Protein AF-A0A977PK71-F1 (afdb_monomer_lite)

pLDDT: mean 71.76, std 11.15, range [43.16, 91.31]

Sequence (96 aa):
MLQLGSDVEPLTTIGWSLVILGVIMMIIGVVLMIVSAAGGKVEWGGGAVIFIGPFPIVIGGGKLGWIAILIAVLLAFMMIVLFFFPVPTKSPPRTP

Organism: NCBI:txid940294

Radius of gyration: 20.5 Å; chains: 1; bounding box: 62×24×59 Å

Secondary structure (DSSP, 8-state):
----HHHHHHHHHHHHHHHHHHHHHHHHHHHHHHHHHHTS------EEEEEETTEEEEEE-STTHHHHHHHHHHHHHHHHHHHHS-----PPP---

Foldseek 3Di:
DDPPVVVVVVVVVVVVVVVVVVVVVVVVVLVVVVVVLVVDDADDDDKDWDDDDLQIDIGADGSCSSVSVVVNVVSNVVSVCCVVPPDDDPDPDPDD

Structure (mmCIF, N/CA/C/O backbone):
data_AF-A0A977PK71-F1
#
_entry.id   AF-A0A977PK71-F1
#
loop_
_atom_site.group_PDB
_atom_site.id
_atom_site.type_symbol
_atom_site.label_atom_id
_atom_site.label_alt_id
_atom_site.label_comp_id
_atom_site.label_asym_id
_atom_site.label_entity_id
_atom_site.label_seq_id
_atom_site.pdbx_PDB_ins_code
_atom_site.Cartn_x
_atom_site.Cartn_y
_atom_site.Cartn_z
_atom_site.occupancy
_atom_site.B_iso_or_equiv
_atom_site.auth_seq_id
_atom_site.auth_comp_id
_atom_site.auth_asym_id
_atom_site.auth_atom_id
_atom_site.pdbx_PDB_model_num
ATOM 1 N N . MET A 1 1 ? -20.184 -2.490 36.974 1.00 43.16 1 MET A N 1
ATOM 2 C CA . MET A 1 1 ? -20.226 -1.724 35.711 1.00 43.16 1 MET A CA 1
ATOM 3 C C . MET A 1 1 ? -18.809 -1.663 35.161 1.00 43.16 1 MET A C 1
ATOM 5 O O . MET A 1 1 ? -17.908 -1.296 35.895 1.00 43.16 1 MET A O 1
ATOM 9 N N . LEU A 1 2 ? -18.659 -2.160 33.933 1.00 56.41 2 LEU A N 1
ATOM 10 C CA . LEU A 1 2 ? -17.497 -2.265 33.036 1.00 56.41 2 LEU A CA 1
ATOM 11 C C . LEU A 1 2 ? -16.190 -1.542 33.429 1.00 56.41 2 LEU A C 1
ATOM 13 O O . LEU A 1 2 ? -15.997 -0.368 33.138 1.00 56.41 2 LEU A O 1
ATOM 17 N N . GLN A 1 3 ? -15.237 -2.335 33.920 1.00 58.19 3 GLN A N 1
ATOM 18 C CA . GLN A 1 3 ? -13.794 -2.060 33.949 1.00 58.19 3 GLN A CA 1
ATOM 19 C C . GLN A 1 3 ? -13.135 -2.386 32.585 1.00 58.19 3 GLN A C 1
ATOM 21 O O . GLN A 1 3 ? -11.956 -2.679 32.504 1.00 58.19 3 GLN A O 1
ATOM 26 N N . LEU A 1 4 ? -13.920 -2.372 31.500 1.00 61.94 4 LEU A N 1
ATOM 27 C CA . LEU A 1 4 ? -13.511 -2.808 30.157 1.00 61.94 4 LEU A CA 1
ATOM 28 C C . LEU A 1 4 ? -12.732 -1.729 29.380 1.00 61.94 4 LEU A C 1
ATOM 30 O O . LEU A 1 4 ? -12.222 -2.001 28.300 1.00 61.94 4 LEU A O 1
ATOM 34 N N . GLY A 1 5 ? -12.691 -0.493 29.892 1.00 61.59 5 GLY A N 1
ATOM 35 C CA . GLY A 1 5 ? -12.062 0.650 29.221 1.00 61.59 5 GLY A CA 1
ATOM 36 C C . GLY A 1 5 ? -10.537 0.701 29.362 1.00 61.59 5 GLY A C 1
ATOM 37 O O . GLY A 1 5 ? -9.872 1.166 28.444 1.00 61.59 5 GLY A O 1
ATOM 38 N N . SER A 1 6 ? -9.976 0.195 30.467 1.00 62.69 6 SER A N 1
ATOM 39 C CA . SER A 1 6 ? -8.523 0.199 30.710 1.00 62.69 6 SER A CA 1
ATOM 40 C C . SER A 1 6 ? -7.772 -0.844 29.884 1.00 62.69 6 SER A C 1
ATOM 42 O O . SER A 1 6 ? -6.610 -0.645 29.545 1.00 62.69 6 SER A O 1
ATOM 44 N N . ASP A 1 7 ? -8.437 -1.946 29.536 1.00 66.88 7 ASP A N 1
ATOM 45 C CA . ASP A 1 7 ? -7.780 -3.104 28.921 1.00 66.88 7 ASP A CA 1
ATOM 46 C C . ASP A 1 7 ? -7.715 -2.984 27.387 1.00 66.88 7 ASP A C 1
ATOM 48 O O . ASP A 1 7 ? -6.881 -3.612 26.733 1.00 66.88 7 ASP A O 1
ATOM 52 N N . VAL A 1 8 ? -8.575 -2.144 26.797 1.00 66.94 8 VAL A N 1
ATOM 53 C CA . VAL A 1 8 ? -8.654 -1.917 25.342 1.00 66.94 8 VAL A CA 1
ATOM 54 C C . VAL A 1 8 ? -7.761 -0.777 24.849 1.00 66.94 8 VAL A C 1
ATOM 56 O O . VAL A 1 8 ? -7.406 -0.763 23.670 1.00 66.94 8 VAL A O 1
ATOM 59 N N . GLU A 1 9 ? -7.351 0.152 25.717 1.00 76.06 9 GLU A N 1
ATOM 60 C CA . GLU A 1 9 ? -6.369 1.197 25.386 1.00 76.06 9 GLU A CA 1
A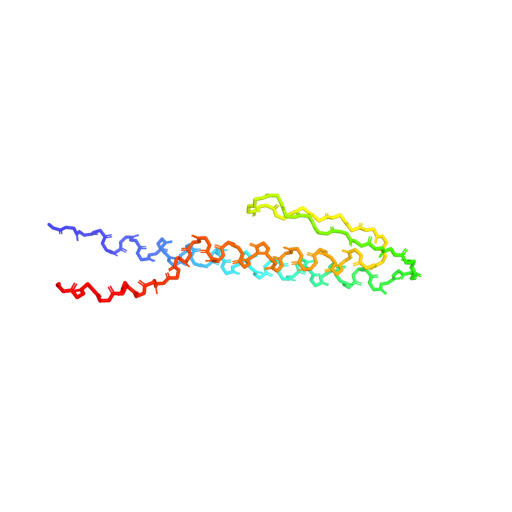TOM 61 C C . GLU A 1 9 ? -5.037 0.636 24.854 1.00 76.06 9 GLU A C 1
ATOM 63 O O . GLU A 1 9 ? -4.609 1.045 23.765 1.00 76.06 9 GLU A O 1
ATOM 68 N N . PRO A 1 10 ? -4.380 -0.324 25.540 1.00 78.12 10 PRO A N 1
ATOM 69 C CA . PRO A 1 10 ? -3.118 -0.875 25.055 1.00 78.12 10 PRO A CA 1
ATOM 70 C C . PRO A 1 10 ? -3.312 -1.673 23.763 1.00 78.12 10 PRO A C 1
ATOM 72 O O . PRO A 1 10 ? -2.485 -1.583 22.856 1.00 78.12 10 PRO A O 1
ATOM 75 N N . LEU A 1 11 ? -4.429 -2.395 23.627 1.00 78.94 11 LEU A N 1
ATOM 76 C CA . LEU A 1 11 ? -4.738 -3.178 22.428 1.00 78.94 11 LEU A CA 1
ATOM 77 C C . LEU A 1 11 ? -4.957 -2.278 21.201 1.00 78.94 11 LEU A C 1
ATOM 79 O O . LEU A 1 11 ? -4.458 -2.567 20.114 1.00 78.94 11 LEU A O 1
ATOM 83 N N . THR A 1 12 ? -5.642 -1.150 21.393 1.00 84.25 12 THR A N 1
ATOM 84 C CA . THR A 1 12 ? -5.882 -0.145 20.348 1.00 84.25 12 THR A CA 1
ATOM 85 C C . THR A 1 12 ? -4.581 0.555 19.949 1.00 84.25 12 THR A C 1
ATOM 87 O O . THR A 1 12 ? -4.314 0.735 18.761 1.00 84.25 12 THR A O 1
ATOM 90 N N . THR A 1 13 ? -3.725 0.877 20.921 1.00 87.56 13 THR A N 1
ATOM 91 C CA . THR A 1 13 ? -2.405 1.488 20.688 1.00 87.56 13 THR A CA 1
ATOM 92 C C . THR A 1 13 ? -1.475 0.556 19.904 1.00 87.56 13 THR A C 1
ATOM 94 O O . THR A 1 13 ? -0.807 0.987 18.959 1.00 87.56 13 THR A O 1
ATOM 97 N N . ILE A 1 14 ? -1.462 -0.738 20.240 1.00 88.25 14 ILE A N 1
ATOM 98 C CA . ILE A 1 14 ? -0.701 -1.764 19.513 1.00 88.25 14 ILE A CA 1
ATOM 99 C C . ILE A 1 14 ? -1.257 -1.947 18.095 1.00 88.25 14 ILE A C 1
ATOM 101 O O . ILE A 1 14 ? -0.480 -1.989 17.141 1.00 88.25 14 ILE A O 1
ATOM 105 N N . GLY A 1 15 ? -2.584 -1.994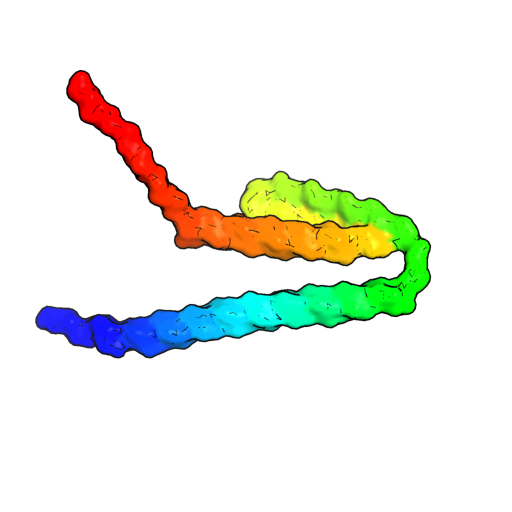 17.935 1.00 87.81 15 GLY A N 1
ATOM 106 C CA . GLY A 1 15 ? -3.237 -2.090 16.628 1.00 87.81 15 GLY A CA 1
ATOM 107 C C . GLY A 1 15 ? -2.836 -0.951 15.690 1.00 87.81 15 GLY A C 1
ATOM 108 O O . GLY A 1 15 ? -2.383 -1.199 14.573 1.00 87.81 15 GLY A O 1
ATOM 109 N N . TRP A 1 16 ? -2.905 0.296 16.162 1.00 84.69 16 TRP A N 1
ATOM 110 C CA . TRP A 1 16 ? -2.479 1.459 15.378 1.00 84.69 16 TRP A CA 1
ATOM 111 C C . TRP A 1 16 ? -0.984 1.448 15.061 1.00 84.69 16 TRP A C 1
ATOM 113 O O . TRP A 1 16 ? -0.594 1.760 13.936 1.00 84.69 16 TRP A O 1
ATOM 123 N N . SER A 1 17 ? -0.149 1.032 16.014 1.00 85.56 17 SER A N 1
ATOM 124 C CA . SER A 1 17 ? 1.300 0.926 15.810 1.00 85.56 17 SER A CA 1
ATOM 125 C C . SER A 1 17 ? 1.651 -0.090 14.717 1.00 85.56 17 SER A C 1
ATOM 127 O O . SER A 1 17 ? 2.500 0.186 13.871 1.00 85.56 17 SER A O 1
ATOM 129 N N . LEU A 1 18 ? 0.963 -1.236 14.681 1.00 90.44 18 LEU A N 1
ATOM 130 C CA . LEU A 1 18 ? 1.135 -2.259 13.644 1.00 90.44 18 LEU A CA 1
ATOM 131 C C . LEU A 1 18 ? 0.675 -1.776 12.262 1.00 90.44 18 LEU A C 1
ATOM 133 O O . LEU A 1 18 ? 1.353 -2.042 11.271 1.00 90.44 18 LEU A O 1
ATOM 137 N N . VAL A 1 19 ? -0.438 -1.038 12.187 1.00 86.81 19 VAL A N 1
ATOM 138 C CA . VAL A 1 19 ? -0.919 -0.443 10.928 1.00 86.81 19 VAL A CA 1
ATOM 139 C C . VAL A 1 19 ? 0.100 0.557 10.381 1.00 86.81 19 VAL A C 1
ATOM 141 O O . VAL A 1 19 ? 0.477 0.472 9.213 1.00 86.81 19 VAL A O 1
ATOM 144 N N . ILE A 1 20 ? 0.597 1.465 11.225 1.00 89.38 20 ILE A N 1
ATOM 145 C CA . ILE A 1 20 ? 1.606 2.461 10.835 1.00 89.38 20 ILE A CA 1
ATOM 146 C C . ILE A 1 20 ? 2.897 1.768 10.385 1.00 89.38 20 ILE A C 1
ATOM 148 O O . ILE A 1 20 ? 3.453 2.117 9.344 1.00 89.38 20 ILE A O 1
ATOM 152 N N . LEU A 1 21 ? 3.345 0.747 11.121 1.00 91.31 21 LEU A N 1
ATOM 153 C CA . LEU A 1 21 ? 4.521 -0.042 10.761 1.00 91.31 21 LEU A CA 1
ATOM 154 C C . LEU A 1 21 ? 4.355 -0.722 9.394 1.00 91.31 21 LEU A C 1
ATOM 156 O O . LEU A 1 21 ? 5.275 -0.685 8.578 1.00 91.31 21 LEU A O 1
ATOM 160 N N . GLY A 1 22 ? 3.180 -1.293 9.120 1.00 84.31 22 GLY A N 1
ATOM 161 C CA . GLY A 1 22 ? 2.853 -1.899 7.830 1.00 84.31 22 GLY A CA 1
ATOM 162 C C . GLY A 1 22 ? 2.893 -0.895 6.676 1.00 84.31 22 GLY A C 1
ATOM 163 O O . GLY A 1 22 ? 3.471 -1.185 5.629 1.00 84.31 22 GLY A O 1
ATOM 164 N N . VAL A 1 23 ? 2.357 0.313 6.880 1.00 83.44 23 VAL A N 1
ATOM 165 C CA . VAL A 1 23 ? 2.417 1.400 5.887 1.00 83.44 23 VAL A CA 1
ATOM 166 C C . VAL A 1 23 ? 3.864 1.830 5.627 1.00 83.44 23 VAL A C 1
ATOM 168 O O . VAL A 1 23 ? 4.260 1.973 4.472 1.00 83.44 23 VAL A O 1
ATOM 171 N N . ILE A 1 24 ? 4.684 1.975 6.672 1.00 88.38 24 ILE A N 1
ATOM 172 C CA . ILE A 1 24 ? 6.108 2.321 6.533 1.00 88.38 24 ILE A CA 1
ATOM 173 C C . ILE A 1 24 ? 6.857 1.237 5.743 1.00 88.38 24 ILE A C 1
ATOM 175 O O . ILE A 1 24 ? 7.574 1.556 4.795 1.00 88.38 24 ILE A O 1
ATOM 179 N N . MET A 1 25 ? 6.658 -0.041 6.080 1.00 87.25 25 MET A N 1
ATOM 180 C CA . MET A 1 25 ? 7.237 -1.179 5.351 1.00 87.25 25 MET A CA 1
ATOM 181 C C . MET A 1 25 ? 6.817 -1.199 3.875 1.00 87.25 25 MET A C 1
ATOM 183 O O . MET A 1 25 ? 7.659 -1.420 3.004 1.00 87.25 25 MET A O 1
ATOM 187 N N . MET A 1 26 ? 5.546 -0.910 3.577 1.00 80.88 26 MET A N 1
ATOM 188 C CA . MET A 1 26 ? 5.042 -0.808 2.203 1.00 80.88 26 MET A CA 1
ATOM 189 C C . MET A 1 26 ? 5.761 0.304 1.424 1.00 80.88 26 MET A C 1
ATOM 191 O O . MET A 1 26 ? 6.220 0.069 0.306 1.00 80.88 26 MET A O 1
ATOM 195 N N . ILE A 1 27 ? 5.910 1.493 2.018 1.00 79.75 27 ILE A N 1
ATOM 196 C CA . ILE A 1 27 ? 6.608 2.628 1.393 1.00 79.75 27 ILE A CA 1
ATOM 197 C C . ILE A 1 27 ? 8.074 2.275 1.123 1.00 79.75 27 ILE A C 1
ATOM 199 O O . ILE A 1 27 ? 8.563 2.496 0.016 1.00 79.75 27 ILE A O 1
ATOM 203 N N . ILE A 1 28 ? 8.768 1.686 2.101 1.00 81.69 28 ILE A N 1
ATOM 204 C CA . ILE A 1 28 ? 10.166 1.255 1.947 1.00 81.69 28 ILE A CA 1
ATOM 205 C C . ILE A 1 28 ? 10.294 0.247 0.800 1.00 81.69 28 ILE A C 1
ATOM 207 O O . ILE A 1 28 ? 11.162 0.405 -0.059 1.00 81.69 28 ILE A O 1
ATOM 211 N N . GLY A 1 29 ? 9.409 -0.752 0.745 1.00 75.94 29 GLY A N 1
ATOM 212 C CA . GLY A 1 29 ? 9.396 -1.752 -0.322 1.00 75.94 29 GLY A CA 1
ATOM 213 C C . GLY A 1 29 ? 9.224 -1.126 -1.705 1.00 75.94 29 GLY A C 1
ATOM 214 O O . GLY A 1 29 ? 9.960 -1.459 -2.629 1.00 75.94 29 GLY A O 1
ATOM 215 N N . VAL A 1 30 ? 8.317 -0.158 -1.838 1.00 75.00 30 VAL A N 1
ATOM 216 C CA . VAL A 1 30 ? 8.116 0.588 -3.086 1.00 75.00 30 VAL A CA 1
ATOM 217 C C . VAL A 1 30 ? 9.364 1.386 -3.470 1.00 75.00 30 VAL A C 1
ATOM 219 O O . VAL A 1 30 ? 9.790 1.326 -4.621 1.00 75.00 30 VAL A O 1
ATOM 222 N N . VAL A 1 31 ? 9.986 2.099 -2.529 1.00 76.31 31 VAL A N 1
ATOM 223 C CA . VAL A 1 31 ? 11.189 2.909 -2.794 1.00 76.31 31 VAL A CA 1
ATOM 224 C C . VAL A 1 31 ? 12.359 2.043 -3.257 1.00 76.31 31 VAL A C 1
ATOM 226 O O . VAL A 1 31 ? 12.979 2.354 -4.273 1.00 76.31 31 VAL A O 1
ATOM 229 N N . LEU A 1 32 ? 12.641 0.935 -2.570 1.00 72.75 32 LEU A N 1
ATOM 230 C CA . LEU A 1 32 ? 13.714 0.011 -2.962 1.00 72.75 32 LEU A CA 1
ATOM 231 C C . LEU A 1 32 ? 13.503 -0.543 -4.371 1.00 72.75 32 LEU A C 1
ATOM 233 O O . LEU A 1 32 ? 14.449 -0.719 -5.137 1.00 72.75 32 LEU A O 1
ATOM 237 N N . MET A 1 33 ? 12.249 -0.786 -4.719 1.00 67.50 33 MET A N 1
ATOM 238 C CA . MET A 1 33 ? 11.877 -1.416 -5.968 1.00 67.50 33 MET A CA 1
ATOM 239 C C . MET A 1 33 ? 11.882 -0.377 -7.128 1.00 67.50 33 MET A C 1
ATOM 241 O O . MET A 1 33 ? 12.331 -0.710 -8.226 1.00 67.50 33 MET A O 1
ATOM 245 N N . ILE A 1 34 ? 11.617 0.921 -6.857 1.00 66.50 34 ILE A N 1
ATOM 246 C CA . ILE A 1 34 ? 11.950 2.058 -7.758 1.00 66.50 34 ILE A CA 1
ATOM 247 C C . ILE A 1 34 ? 13.463 2.126 -8.016 1.00 66.50 34 ILE A C 1
ATOM 249 O O . ILE A 1 34 ? 13.899 2.225 -9.163 1.00 66.50 34 ILE A O 1
ATOM 253 N N . VAL A 1 35 ? 14.267 2.102 -6.949 1.00 70.50 35 VAL A N 1
ATOM 254 C CA . VAL A 1 35 ? 15.730 2.247 -7.031 1.00 70.50 35 VAL A CA 1
ATOM 255 C C . VAL A 1 35 ? 16.348 1.088 -7.814 1.00 70.50 35 VAL A C 1
ATOM 257 O O . VAL A 1 35 ? 17.222 1.306 -8.650 1.00 70.50 35 VAL A O 1
ATOM 260 N N . SER A 1 36 ? 15.848 -0.131 -7.610 1.00 65.88 36 SER A N 1
ATOM 261 C CA . SER A 1 36 ? 16.253 -1.313 -8.371 1.00 65.88 36 SER A CA 1
ATOM 262 C C . SER A 1 36 ? 15.919 -1.188 -9.864 1.00 65.88 36 SER A C 1
ATOM 264 O O . SER A 1 36 ? 16.759 -1.494 -10.710 1.00 65.88 36 SER A O 1
ATOM 266 N N . ALA A 1 37 ? 14.736 -0.666 -10.206 1.00 61.31 37 ALA A N 1
ATOM 267 C CA . ALA A 1 37 ? 14.313 -0.479 -11.594 1.00 61.31 37 ALA A CA 1
ATOM 268 C C . ALA A 1 37 ? 15.112 0.611 -12.342 1.00 61.31 37 ALA A C 1
ATOM 270 O O . ALA A 1 37 ? 15.255 0.546 -13.564 1.00 61.31 37 ALA A O 1
ATOM 271 N N . ALA A 1 38 ? 15.660 1.603 -11.632 1.00 60.47 38 ALA A N 1
ATOM 272 C CA . ALA A 1 38 ? 16.413 2.709 -12.227 1.00 60.47 38 ALA A CA 1
ATOM 273 C C . ALA A 1 38 ? 17.796 2.305 -12.784 1.00 60.47 38 ALA A C 1
ATOM 275 O O . ALA A 1 38 ? 18.351 3.029 -13.609 1.00 60.47 38 ALA A O 1
ATOM 276 N N . GLY A 1 39 ? 18.344 1.152 -12.380 1.00 61.09 39 GLY A N 1
ATOM 277 C CA . GLY A 1 39 ? 19.638 0.649 -12.863 1.00 61.09 39 GLY A CA 1
ATOM 278 C C . GLY A 1 39 ? 19.599 -0.078 -14.219 1.00 61.09 39 GLY A C 1
ATOM 279 O O . GLY A 1 39 ? 20.654 -0.416 -14.754 1.00 61.09 39 GLY A O 1
ATOM 280 N N . GLY A 1 40 ? 18.412 -0.342 -14.782 1.00 56.38 40 GLY A N 1
ATOM 281 C CA . GLY A 1 40 ? 18.227 -1.130 -16.008 1.00 56.38 40 GLY A CA 1
ATOM 282 C C . GLY A 1 40 ? 18.021 -0.295 -17.280 1.00 56.38 40 GLY A C 1
ATOM 283 O O . GLY A 1 40 ? 17.311 0.714 -17.280 1.00 56.38 40 GLY A O 1
ATOM 284 N N . LYS A 1 41 ? 18.618 -0.742 -18.396 1.00 48.53 41 LYS A N 1
ATOM 285 C CA . LYS A 1 41 ? 18.443 -0.170 -19.745 1.00 48.53 41 LYS A CA 1
ATOM 286 C C . LYS A 1 41 ? 16.959 -0.106 -20.140 1.00 48.53 41 LYS A C 1
ATOM 288 O O . LYS A 1 41 ? 16.161 -0.966 -19.788 1.00 48.53 41 LYS A O 1
ATOM 293 N N . VAL A 1 42 ? 16.589 0.958 -20.849 1.00 50.47 42 VAL A N 1
ATOM 294 C CA . VAL A 1 42 ? 15.198 1.392 -21.014 1.00 50.47 42 VAL A CA 1
ATOM 295 C C . VAL A 1 42 ? 14.480 0.682 -22.163 1.00 50.47 42 VAL A C 1
ATOM 297 O O . VAL A 1 42 ? 14.590 1.134 -23.296 1.00 50.47 42 VAL A O 1
ATOM 300 N N . GLU A 1 43 ? 13.701 -0.368 -21.886 1.00 49.78 43 GLU A N 1
ATOM 301 C CA . GLU A 1 43 ? 12.815 -1.011 -22.878 1.00 49.78 43 GLU A CA 1
ATOM 302 C C . GLU A 1 43 ? 11.340 -0.652 -22.642 1.00 49.78 43 GLU A C 1
ATOM 304 O O . GLU A 1 43 ? 10.802 -0.803 -21.544 1.00 49.78 43 GLU A O 1
ATOM 309 N N . TRP A 1 44 ? 10.678 -0.129 -23.677 1.00 44.53 44 TRP A N 1
ATOM 310 C CA . TRP A 1 44 ? 9.275 0.284 -23.634 1.00 44.53 44 TRP A CA 1
ATOM 311 C C . TRP A 1 44 ? 8.363 -0.897 -23.297 1.00 44.53 44 TRP A C 1
ATOM 313 O O . TRP A 1 44 ? 8.376 -1.920 -23.972 1.00 44.53 44 TRP A O 1
ATOM 323 N N . GLY A 1 45 ? 7.502 -0.718 -22.301 1.00 51.66 45 GLY A N 1
ATOM 324 C CA . GLY A 1 45 ? 6.303 -1.531 -22.184 1.00 51.66 45 GLY A CA 1
ATOM 325 C C . GLY A 1 45 ? 5.188 -0.756 -21.509 1.00 51.66 45 GLY A C 1
ATOM 326 O O . GLY A 1 45 ? 5.427 0.103 -20.653 1.00 51.66 45 GLY A O 1
ATOM 327 N N . GLY A 1 46 ? 3.979 -1.030 -21.988 1.00 51.56 46 GLY A N 1
ATOM 328 C CA . GLY A 1 46 ? 2.737 -0.510 -21.445 1.00 51.56 46 GLY A CA 1
ATOM 329 C C . GLY A 1 46 ? 2.183 -1.431 -20.364 1.00 51.56 46 GLY A C 1
ATOM 330 O O . GLY A 1 46 ? 2.374 -2.647 -20.401 1.00 51.56 46 GLY A O 1
ATOM 331 N N . GLY A 1 47 ? 1.476 -0.833 -19.409 1.00 60.12 47 GLY A N 1
ATOM 332 C CA . GLY A 1 47 ? 0.685 -1.548 -18.416 1.00 60.12 47 GLY A CA 1
ATOM 333 C C . GLY A 1 47 ? -0.807 -1.274 -18.590 1.00 60.12 47 GLY A C 1
ATOM 334 O O . GLY A 1 47 ? -1.195 -0.202 -19.050 1.00 60.12 47 GLY A O 1
ATOM 335 N N . ALA A 1 48 ? -1.633 -2.241 -18.208 1.00 57.88 48 ALA A N 1
ATOM 336 C CA . ALA A 1 48 ? -3.081 -2.126 -18.119 1.00 57.88 48 ALA A CA 1
ATOM 337 C C . ALA A 1 48 ? -3.523 -2.290 -16.658 1.00 57.88 48 ALA A C 1
ATOM 339 O O . ALA A 1 48 ? -3.000 -3.132 -15.926 1.00 57.88 48 ALA A O 1
ATOM 340 N N . VAL A 1 49 ? -4.503 -1.488 -16.244 1.00 59.78 49 VAL A N 1
ATOM 341 C CA . VAL A 1 49 ? -5.160 -1.587 -14.935 1.00 59.78 49 VAL A CA 1
ATOM 342 C C . VAL A 1 49 ? -6.619 -1.940 -15.191 1.00 59.78 49 VAL A C 1
ATOM 344 O O . VAL A 1 49 ? -7.328 -1.191 -15.860 1.00 59.78 49 VAL A O 1
ATOM 347 N N . ILE A 1 50 ? -7.055 -3.091 -14.687 1.00 69.44 50 ILE A N 1
ATOM 348 C CA . ILE A 1 50 ? -8.417 -3.603 -14.838 1.00 69.44 50 ILE A CA 1
A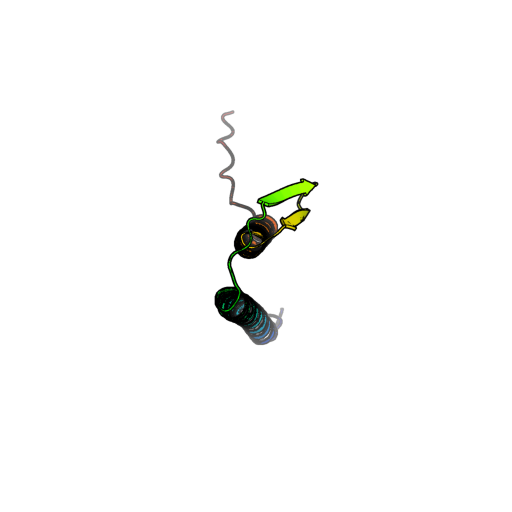TOM 349 C C . ILE A 1 50 ? -9.065 -3.622 -13.455 1.00 69.44 50 ILE A C 1
ATOM 351 O O . ILE A 1 50 ? -8.540 -4.233 -12.528 1.00 69.44 50 ILE A O 1
ATOM 355 N N . PHE A 1 51 ? -10.217 -2.973 -13.310 1.00 67.31 51 PHE A N 1
ATOM 356 C CA . PHE A 1 51 ? -10.987 -2.992 -12.066 1.00 67.31 51 PHE A CA 1
ATOM 357 C C . PHE A 1 51 ? -12.084 -4.053 -12.151 1.00 67.31 51 PHE A C 1
ATOM 359 O O . PHE A 1 51 ? -13.048 -3.883 -12.897 1.00 67.31 51 PHE A O 1
ATOM 366 N N . ILE A 1 52 ? -11.946 -5.143 -11.388 1.00 78.06 52 ILE A N 1
ATOM 367 C CA . ILE A 1 52 ? -12.995 -6.160 -11.231 1.00 78.06 52 ILE A CA 1
ATOM 368 C C . ILE A 1 52 ? -13.515 -6.079 -9.795 1.00 78.06 52 ILE A C 1
ATOM 370 O O . ILE A 1 52 ? -12.923 -6.616 -8.859 1.00 78.06 52 ILE A O 1
ATOM 374 N N . GLY A 1 53 ? -14.623 -5.360 -9.607 1.00 63.44 53 GLY A N 1
ATOM 375 C CA . GLY A 1 53 ? -15.124 -5.046 -8.267 1.00 63.44 53 GLY A CA 1
ATOM 376 C C . GLY A 1 53 ? -14.096 -4.238 -7.455 1.00 63.44 53 GLY A C 1
ATOM 377 O O . GLY A 1 53 ? -13.338 -3.466 -8.041 1.00 63.44 53 GLY A O 1
ATOM 378 N N . PRO A 1 54 ? -14.025 -4.394 -6.120 1.00 67.44 54 PRO A N 1
ATOM 379 C CA . PRO A 1 54 ? -13.058 -3.670 -5.293 1.00 67.44 54 PRO A CA 1
ATOM 380 C C . PRO A 1 54 ? -11.609 -4.179 -5.435 1.00 67.44 54 PRO A C 1
ATOM 382 O O . PRO A 1 54 ? -10.727 -3.741 -4.702 1.00 67.44 54 PRO A O 1
ATOM 385 N N . PHE A 1 55 ? -11.348 -5.119 -6.348 1.00 64.75 55 PHE A N 1
ATOM 386 C CA . PHE A 1 55 ? -10.030 -5.708 -6.552 1.00 64.75 55 PHE A CA 1
ATOM 387 C C . PHE A 1 55 ? -9.402 -5.171 -7.847 1.00 64.75 55 PHE A C 1
ATOM 389 O O . PHE A 1 55 ? -9.781 -5.598 -8.944 1.00 64.75 55 PHE A O 1
ATOM 396 N N . PRO A 1 56 ? -8.446 -4.228 -7.757 1.00 63.97 56 PRO A N 1
ATOM 397 C CA . PRO A 1 56 ? -7.686 -3.794 -8.920 1.00 63.97 56 PRO A CA 1
ATOM 398 C C . PRO A 1 56 ? -6.704 -4.895 -9.350 1.00 63.97 56 PRO A C 1
ATOM 400 O O . PRO A 1 56 ? -5.909 -5.382 -8.547 1.00 63.97 56 PRO A O 1
ATOM 403 N N . ILE A 1 57 ? -6.733 -5.264 -10.631 1.00 72.38 57 ILE A N 1
ATOM 404 C CA . ILE A 1 57 ? -5.789 -6.191 -11.264 1.00 72.38 57 ILE A CA 1
ATOM 405 C C . ILE A 1 57 ? -4.866 -5.377 -12.164 1.00 72.38 57 ILE A C 1
ATOM 407 O O . ILE A 1 57 ? -5.325 -4.676 -13.068 1.00 72.38 57 ILE A O 1
ATOM 411 N N . VAL A 1 58 ? -3.558 -5.468 -11.928 1.00 69.44 58 VAL A N 1
ATOM 412 C CA . VAL A 1 58 ? -2.561 -4.688 -12.668 1.00 69.44 58 VAL A CA 1
ATOM 413 C C . VAL A 1 58 ? -1.644 -5.599 -13.456 1.00 69.44 58 VAL A C 1
ATOM 415 O O . VAL A 1 58 ? -1.006 -6.494 -12.911 1.00 69.44 58 VAL A O 1
ATOM 418 N N . ILE A 1 59 ? -1.586 -5.344 -14.760 1.00 67.12 59 ILE A N 1
ATOM 419 C CA . ILE A 1 59 ? -0.741 -6.043 -15.717 1.00 67.12 59 ILE A CA 1
ATOM 420 C C . ILE A 1 59 ? 0.296 -5.027 -16.182 1.00 67.12 59 ILE A C 1
ATOM 422 O O . ILE A 1 59 ? -0.010 -4.153 -16.985 1.00 67.12 59 ILE A O 1
ATOM 426 N N . GLY A 1 60 ? 1.511 -5.089 -15.642 1.00 63.22 60 GLY A N 1
ATOM 427 C CA . GLY A 1 60 ? 2.615 -4.216 -16.043 1.00 63.22 60 GLY A CA 1
ATOM 428 C C . GLY A 1 60 ? 3.522 -4.909 -17.058 1.00 63.22 60 GLY A C 1
ATOM 429 O O . GLY A 1 60 ? 4.166 -5.893 -16.712 1.00 63.22 60 GLY A O 1
ATOM 430 N N . GLY A 1 61 ? 3.593 -4.398 -18.289 1.00 61.88 61 GLY A N 1
ATOM 431 C CA . GLY A 1 61 ? 4.589 -4.796 -19.286 1.00 61.88 61 GLY A CA 1
ATOM 432 C C . GLY A 1 61 ? 5.685 -3.738 -19.425 1.00 61.88 61 GLY A C 1
ATOM 433 O O . GLY A 1 61 ? 5.392 -2.549 -19.383 1.00 61.88 61 GLY A O 1
ATOM 434 N N . GLY A 1 62 ? 6.940 -4.169 -19.597 1.00 61.50 62 GLY A N 1
ATOM 435 C CA . GLY A 1 62 ? 8.149 -3.346 -19.804 1.00 61.50 62 GLY A CA 1
ATOM 436 C C . GLY A 1 62 ? 8.414 -2.243 -18.770 1.00 61.50 62 GLY A C 1
ATOM 437 O O . GLY A 1 62 ? 7.923 -2.287 -17.642 1.00 61.50 62 GLY A O 1
ATOM 438 N N . LYS A 1 63 ? 9.257 -1.261 -19.119 1.00 61.38 63 LYS A N 1
ATOM 439 C CA . LYS A 1 63 ? 9.886 -0.355 -18.139 1.00 61.38 63 LYS A CA 1
ATOM 440 C C . LYS A 1 63 ? 8.931 0.562 -17.372 1.00 61.38 63 LYS A C 1
ATOM 442 O O . LYS A 1 63 ? 9.283 1.034 -16.293 1.00 61.38 63 LYS A O 1
ATOM 447 N N . LEU A 1 64 ? 7.727 0.808 -17.887 1.00 60.06 64 LEU A N 1
ATOM 448 C CA . LEU A 1 64 ? 6.716 1.600 -17.184 1.00 60.06 64 LEU A CA 1
ATOM 449 C C . LEU A 1 64 ? 5.798 0.760 -16.281 1.00 60.06 64 LEU A C 1
ATOM 451 O O . LEU A 1 64 ? 5.013 1.332 -15.524 1.00 60.06 64 LEU A O 1
ATOM 455 N N . GLY A 1 65 ? 5.930 -0.573 -16.289 1.00 64.50 65 GLY A N 1
ATOM 456 C CA . GLY A 1 65 ? 5.183 -1.471 -15.402 1.00 64.50 65 GLY A CA 1
ATOM 457 C C . GLY A 1 65 ? 5.371 -1.137 -13.920 1.00 64.50 65 GLY A C 1
ATOM 458 O O . GLY A 1 65 ? 4.445 -1.283 -13.129 1.00 64.50 65 GLY A O 1
ATOM 459 N N . TRP A 1 66 ? 6.524 -0.569 -13.563 1.00 64.25 66 TRP A N 1
ATOM 460 C CA . TRP A 1 66 ? 6.798 -0.082 -12.216 1.00 64.25 66 TRP A CA 1
ATOM 461 C C . TRP A 1 66 ? 5.853 1.053 -11.769 1.00 64.25 66 TRP A C 1
ATOM 463 O O . TRP A 1 66 ? 5.362 1.069 -10.641 1.00 64.25 66 TRP A O 1
ATOM 473 N N . ILE A 1 67 ? 5.528 1.975 -12.680 1.00 66.25 67 ILE A N 1
ATOM 474 C CA . ILE A 1 67 ? 4.574 3.067 -12.434 1.00 66.25 67 ILE A CA 1
ATOM 475 C C . ILE A 1 67 ? 3.149 2.514 -12.331 1.00 66.25 67 ILE A C 1
ATOM 477 O O . ILE A 1 67 ? 2.378 2.960 -11.485 1.00 66.25 67 ILE A O 1
ATOM 481 N N . ALA A 1 68 ? 2.811 1.502 -13.136 1.00 66.88 68 ALA A N 1
ATOM 482 C CA . ALA A 1 68 ? 1.519 0.827 -13.042 1.00 66.88 68 ALA A CA 1
ATOM 483 C C . ALA A 1 68 ? 1.330 0.152 -11.670 1.00 66.88 68 ALA A C 1
ATOM 485 O O . ALA A 1 68 ? 0.261 0.277 -11.079 1.00 66.88 68 ALA A O 1
ATOM 486 N N . ILE A 1 69 ? 2.375 -0.485 -11.128 1.00 71.25 69 ILE A N 1
ATOM 487 C CA . ILE A 1 69 ? 2.370 -1.070 -9.776 1.00 71.25 69 ILE A CA 1
ATOM 488 C C . ILE A 1 69 ? 2.206 0.018 -8.707 1.00 71.25 69 ILE A C 1
ATOM 490 O O . ILE A 1 69 ? 1.396 -0.142 -7.799 1.00 71.25 69 ILE A O 1
ATOM 494 N N . LEU A 1 70 ? 2.914 1.147 -8.825 1.00 75.25 70 LEU A N 1
ATOM 495 C CA . LEU A 1 70 ? 2.772 2.275 -7.896 1.00 75.25 70 LEU A CA 1
ATOM 496 C C . LEU A 1 70 ? 1.324 2.790 -7.847 1.00 75.25 70 LEU A C 1
ATOM 498 O O . LEU A 1 70 ? 0.754 2.972 -6.771 1.00 75.25 70 LEU A O 1
ATOM 502 N N . ILE A 1 71 ? 0.722 2.987 -9.022 1.00 73.31 71 ILE A N 1
ATOM 503 C CA . ILE A 1 71 ? -0.671 3.419 -9.167 1.00 73.31 71 ILE A CA 1
ATOM 504 C C . ILE A 1 71 ? -1.620 2.369 -8.569 1.00 73.31 71 ILE A C 1
ATOM 506 O O . ILE A 1 71 ? -2.545 2.733 -7.847 1.00 73.31 71 ILE A O 1
ATOM 510 N N . ALA A 1 72 ? -1.357 1.077 -8.791 1.00 71.94 72 ALA A N 1
ATOM 511 C CA . ALA A 1 72 ? -2.115 -0.032 -8.209 1.00 71.94 72 ALA A CA 1
ATOM 512 C C . ALA A 1 72 ? -2.143 0.014 -6.680 1.00 71.94 72 ALA A C 1
ATOM 514 O O . 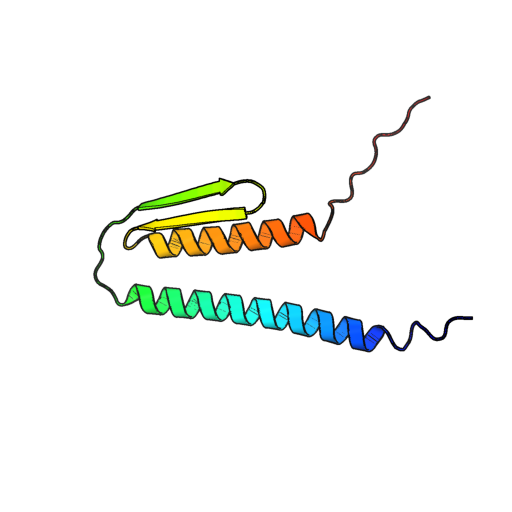ALA A 1 72 ? -3.203 -0.097 -6.071 1.00 71.94 72 ALA A O 1
ATOM 515 N N . VAL A 1 73 ? -0.967 0.184 -6.070 1.00 78.44 73 VAL A N 1
ATOM 516 C CA . VAL A 1 73 ? -0.798 0.224 -4.616 1.00 78.44 73 VAL A CA 1
ATOM 517 C C . VAL A 1 73 ? -1.521 1.434 -4.035 1.00 78.44 73 VAL A C 1
ATOM 519 O O . VAL A 1 73 ? -2.239 1.296 -3.047 1.00 78.44 73 VAL A O 1
ATOM 522 N N . LEU A 1 74 ? -1.401 2.598 -4.682 1.00 84.00 74 LEU A N 1
ATOM 523 C CA . LEU A 1 74 ? -2.106 3.810 -4.270 1.00 84.00 74 LEU A CA 1
ATOM 524 C C . LEU A 1 74 ? -3.630 3.625 -4.323 1.00 84.00 74 LEU A C 1
ATOM 526 O O . LEU A 1 74 ? -4.324 3.958 -3.366 1.00 84.00 74 LEU A O 1
ATOM 530 N N . LEU A 1 75 ? -4.149 3.054 -5.413 1.00 79.12 75 LEU A N 1
ATOM 531 C CA . LEU A 1 75 ? -5.576 2.773 -5.588 1.00 79.12 75 LEU A CA 1
ATOM 532 C C . LEU A 1 75 ? -6.096 1.743 -4.580 1.00 79.12 75 LEU A C 1
ATOM 534 O O . LEU A 1 75 ? -7.158 1.947 -3.996 1.00 79.12 75 LEU A O 1
ATOM 538 N N . ALA A 1 76 ? -5.347 0.662 -4.349 1.00 78.50 76 ALA A N 1
ATOM 539 C CA . ALA A 1 76 ? -5.691 -0.362 -3.368 1.00 78.50 76 ALA A CA 1
ATOM 540 C C . ALA A 1 76 ? -5.734 0.222 -1.950 1.00 78.50 76 ALA A C 1
ATOM 542 O O . ALA A 1 76 ? -6.692 -0.011 -1.215 1.00 78.50 76 ALA A O 1
ATOM 543 N N . PHE A 1 77 ? -4.747 1.045 -1.586 1.00 83.12 77 PHE A N 1
ATOM 544 C CA . PHE A 1 77 ? -4.734 1.751 -0.308 1.00 83.12 77 PHE A CA 1
ATOM 545 C C . PHE A 1 77 ? -5.942 2.686 -0.166 1.00 83.12 77 PHE A C 1
ATOM 547 O O . PHE A 1 77 ? -6.639 2.651 0.845 1.00 83.12 77 PHE A O 1
ATOM 554 N N . MET A 1 78 ? -6.246 3.473 -1.201 1.00 80.38 78 MET A N 1
ATOM 555 C CA . MET A 1 78 ? -7.385 4.393 -1.199 1.00 80.38 78 MET A CA 1
ATOM 556 C C . MET A 1 78 ? -8.724 3.652 -1.060 1.00 80.38 78 MET A C 1
ATOM 558 O O . MET A 1 78 ? -9.614 4.116 -0.350 1.00 80.38 78 MET A O 1
ATOM 562 N N . MET A 1 79 ? -8.852 2.468 -1.669 1.00 75.38 79 MET A N 1
ATOM 563 C CA . MET A 1 79 ? -10.014 1.591 -1.497 1.00 75.38 79 MET A CA 1
ATOM 564 C C . MET A 1 79 ? -10.142 1.037 -0.080 1.00 75.38 79 MET A C 1
ATOM 566 O O . M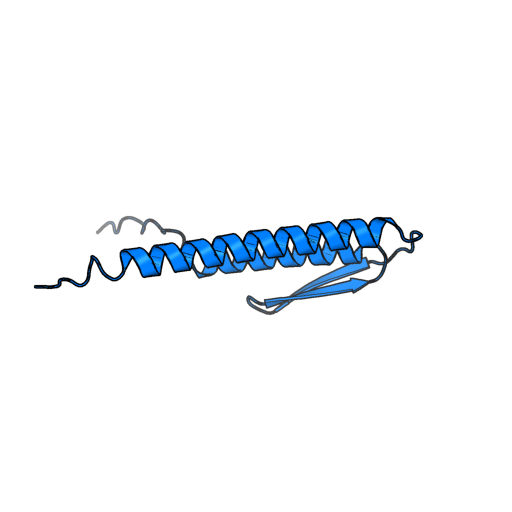ET A 1 79 ? -11.243 1.042 0.464 1.00 75.38 79 MET A O 1
ATOM 570 N N . ILE A 1 80 ? -9.043 0.590 0.530 1.00 80.06 80 ILE A N 1
ATOM 571 C CA . ILE A 1 80 ? -9.041 0.117 1.921 1.00 80.06 80 ILE A CA 1
ATOM 572 C C . ILE A 1 80 ? -9.515 1.245 2.846 1.00 80.06 80 ILE A C 1
ATOM 574 O O . ILE A 1 80 ? -10.393 1.032 3.680 1.00 80.06 80 ILE A O 1
ATOM 578 N N . VAL A 1 81 ? -9.005 2.463 2.651 1.00 82.94 81 VAL A N 1
ATOM 579 C CA . VAL A 1 81 ? -9.420 3.637 3.431 1.00 82.94 81 VAL A CA 1
ATOM 580 C C . VAL A 1 81 ? 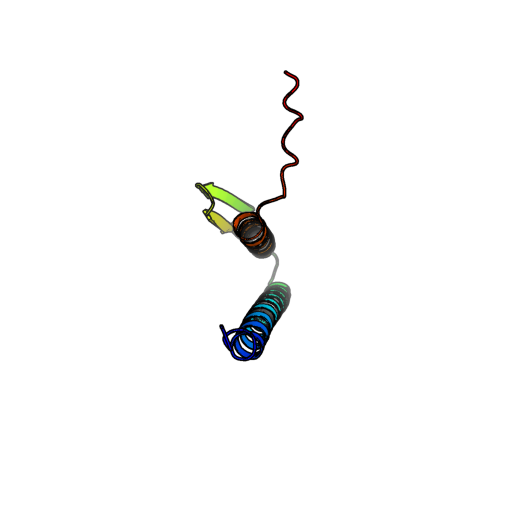-10.911 3.929 3.250 1.00 82.94 81 VAL A C 1
ATOM 582 O O . VAL A 1 81 ? -11.615 4.094 4.240 1.00 82.94 81 VAL A O 1
ATOM 585 N N . LEU A 1 82 ? -11.419 3.944 2.015 1.00 78.56 82 LEU A N 1
ATOM 586 C CA . LEU A 1 82 ? -12.838 4.202 1.735 1.00 78.56 82 LEU A CA 1
ATOM 587 C C . LEU A 1 82 ? -13.771 3.105 2.268 1.00 78.56 82 LEU A C 1
ATOM 589 O O . LEU A 1 82 ? -14.895 3.401 2.666 1.00 78.56 82 LEU A O 1
ATOM 593 N N . PHE A 1 83 ? -13.325 1.848 2.274 1.00 76.75 83 PHE A N 1
ATOM 594 C CA . PHE A 1 83 ? -14.117 0.722 2.767 1.00 76.75 83 PHE A CA 1
ATOM 595 C C . PHE A 1 83 ? -14.234 0.719 4.296 1.00 76.75 83 PHE A C 1
ATOM 597 O O . PHE A 1 83 ? -15.320 0.508 4.831 1.00 76.75 83 PHE A O 1
ATOM 604 N N . PHE A 1 84 ? -13.131 0.972 5.006 1.00 77.19 84 PHE A N 1
ATOM 605 C CA . PHE A 1 84 ? -13.114 0.979 6.473 1.00 77.19 84 PHE A CA 1
ATOM 606 C C . PHE A 1 84 ? -13.512 2.326 7.087 1.00 77.19 84 PHE A C 1
ATOM 608 O O . PHE A 1 84 ? -13.838 2.378 8.273 1.00 77.19 84 PHE A O 1
ATOM 615 N N . PHE A 1 85 ? -13.518 3.403 6.299 1.00 79.31 85 PHE A N 1
ATOM 616 C CA . PHE A 1 85 ? -13.919 4.735 6.736 1.00 79.31 85 PHE A CA 1
ATOM 617 C C . PHE A 1 85 ? -15.136 5.220 5.930 1.00 79.31 85 PHE A C 1
ATOM 619 O O . PHE A 1 85 ? -14.985 5.989 4.975 1.00 79.31 85 PHE A O 1
ATOM 626 N N . PRO A 1 86 ? -16.359 4.769 6.279 1.00 70.81 86 PRO A N 1
ATOM 627 C CA . PRO A 1 86 ? -17.567 5.221 5.607 1.00 70.81 86 PRO A CA 1
ATOM 628 C C . PRO A 1 86 ? -17.687 6.739 5.738 1.00 70.81 86 PRO A C 1
ATOM 630 O O . PRO A 1 86 ? -17.735 7.292 6.839 1.00 70.81 86 PRO A O 1
ATOM 633 N N . VAL A 1 87 ? -17.721 7.417 4.592 1.00 73.31 87 VAL A N 1
ATOM 634 C CA . VAL A 1 87 ? -17.895 8.868 4.527 1.00 73.31 87 VAL A CA 1
ATOM 635 C C . VAL A 1 87 ? -19.218 9.218 5.219 1.00 73.31 87 VAL A C 1
ATOM 637 O O . VAL A 1 87 ? -20.256 8.685 4.819 1.00 73.31 87 VAL A O 1
ATOM 640 N N . PRO A 1 88 ? -19.223 10.099 6.238 1.00 71.19 88 PRO A N 1
ATOM 641 C CA . PRO A 1 88 ? -20.453 10.495 6.899 1.00 71.19 88 PRO A CA 1
ATOM 642 C C . PRO A 1 88 ? -21.355 11.224 5.901 1.00 71.19 88 PRO A C 1
ATOM 644 O O . PRO A 1 88 ? -21.153 12.397 5.582 1.00 71.19 88 PRO A O 1
ATOM 647 N N . THR A 1 89 ? -22.370 10.530 5.391 1.00 76.12 89 THR A N 1
ATOM 648 C CA . THR A 1 89 ? -23.411 11.155 4.582 1.00 76.12 89 THR A CA 1
ATOM 649 C C . THR A 1 89 ? -24.333 11.915 5.524 1.00 76.12 89 THR A C 1
ATOM 651 O O . THR A 1 89 ? -25.034 11.306 6.334 1.00 76.12 89 THR A O 1
ATOM 654 N N . LYS A 1 90 ? -24.354 13.249 5.440 1.00 76.19 90 LYS A N 1
ATOM 655 C CA . LYS A 1 90 ? -25.422 14.030 6.071 1.00 76.19 90 LYS A CA 1
ATOM 656 C C . LYS A 1 90 ? -26.731 13.633 5.394 1.00 76.19 90 LYS A C 1
ATOM 658 O O . LYS A 1 90 ? -26.911 13.904 4.209 1.00 76.19 90 LYS A O 1
ATOM 663 N N . SER A 1 91 ? -27.613 12.959 6.126 1.00 78.19 91 SER A N 1
ATOM 664 C CA . SER A 1 91 ? -28.942 12.620 5.625 1.00 78.19 91 SER A CA 1
ATOM 665 C C . SER A 1 91 ? -29.664 13.907 5.208 1.00 78.19 91 SER A C 1
ATOM 667 O O . SER A 1 91 ? -29.651 14.868 5.987 1.00 78.19 91 SER A O 1
ATOM 669 N N . PRO A 1 92 ? -30.276 13.967 4.010 1.00 79.81 92 PRO A N 1
ATOM 670 C CA . PRO A 1 92 ? -31.056 15.131 3.619 1.00 79.81 92 PRO A CA 1
ATOM 671 C C . PRO A 1 92 ? -32.205 15.347 4.620 1.00 79.81 92 PRO A C 1
ATOM 673 O O . PRO A 1 92 ? -32.760 14.362 5.126 1.00 79.81 92 PRO A O 1
ATOM 676 N N . PRO A 1 93 ? -32.561 16.606 4.939 1.00 83.62 93 PRO A N 1
ATOM 677 C CA . PRO A 1 93 ? -33.662 16.904 5.843 1.00 83.62 93 PRO A CA 1
ATOM 678 C C . PRO A 1 93 ? -34.940 16.245 5.327 1.00 83.62 93 PRO A C 1
ATOM 680 O O . PRO A 1 93 ? -35.367 16.508 4.204 1.00 83.62 93 PRO A O 1
ATOM 683 N N . ARG A 1 94 ? -35.555 15.385 6.142 1.00 81.00 94 ARG A N 1
ATOM 684 C CA . ARG A 1 94 ? -36.925 14.939 5.890 1.00 81.00 94 ARG A CA 1
ATOM 685 C C . ARG A 1 94 ? -37.834 16.122 6.195 1.00 81.00 94 ARG A C 1
ATOM 687 O O . ARG A 1 94 ? -38.155 16.365 7.355 1.00 81.00 94 ARG A O 1
ATOM 694 N N . THR A 1 95 ? -38.170 16.895 5.169 1.00 82.81 95 THR A N 1
ATOM 695 C CA . THR A 1 95 ? -39.305 17.811 5.251 1.00 82.81 95 THR A CA 1
ATOM 696 C C . THR A 1 95 ? -40.585 16.975 5.351 1.00 82.81 95 THR A C 1
ATOM 698 O O . THR A 1 95 ? -40.666 15.957 4.655 1.00 82.81 95 THR A O 1
ATOM 701 N N . PRO A 1 96 ? -41.519 17.340 6.244 1.00 80.38 96 PRO A N 1
ATOM 702 C CA . PRO A 1 96 ? -42.799 16.652 6.389 1.00 80.38 96 PRO A CA 1
ATOM 703 C C . PRO A 1 96 ? -43.669 16.764 5.132 1.00 80.38 96 PRO A C 1
ATOM 705 O O . PRO A 1 96 ? -43.470 17.727 4.354 1.00 80.38 96 PRO A O 1
#

InterPro domains:
  IPR002849 Protein of unknown function DUF131 [PF01998] (42-83)
  IPR002849 Protein of unknown function DUF131 [TIGR00304] (12-84)